Protein AF-E4KQE4-F1 (afdb_monomer_lite)

pLDDT: mean 79.88, std 16.99, range [37.59, 96.19]

Organism: NCBI:txid908337

Secondary structure (DSSP, 8-state):
-EEEEEEEEEEEEE-SSSSEEEEEEEEEEEEEEGGGEEE-TTT--EEE-HHHHHHHHHHHHHHHHHHHTTS---HHHHHHHHHHHHHHHHHHHHTSTTEEEEEEEEEEEE---HHHHHHHHTTS---------

Foldseek 3Di:
DKDKAKDKDKAFQDFVDPDGQWIKIKIFTKIFAPVQWDQDPVPRDTHGHPVVNCVLVVVLVVLVCVQRVVDGDAPVSVVVSVVCCVPVSQVVQVVDPRMHTPDMDMDITGPDDPVRVCVNCVVDPPPPPPDDD

Structure (mmCIF, N/CA/C/O backbone):
data_AF-E4KQE4-F1
#
_entry.id   AF-E4KQE4-F1
#
loop_
_atom_site.group_PDB
_atom_site.id
_atom_site.type_symbol
_atom_site.label_atom_id
_atom_site.label_alt_id
_atom_site.label_comp_id
_atom_site.label_asym_id
_atom_site.label_entity_id
_atom_site.label_seq_id
_atom_site.pdbx_PDB_ins_code
_atom_site.Cartn_x
_atom_site.Cartn_y
_atom_site.Cartn_z
_atom_site.occupancy
_atom_site.B_iso_or_equiv
_atom_site.auth_seq_id
_atom_site.auth_comp_id
_atom_site.auth_asym_id
_atom_site.auth_atom_id
_atom_site.pdbx_PDB_model_num
ATOM 1 N N . MET A 1 1 ? -10.570 -0.615 21.312 1.00 81.38 1 MET A N 1
ATOM 2 C CA . MET A 1 1 ? -11.053 -1.558 20.280 1.00 81.38 1 MET A CA 1
ATOM 3 C C . MET A 1 1 ? -10.403 -1.199 18.959 1.00 81.38 1 MET A C 1
ATOM 5 O O . MET A 1 1 ? -10.252 -0.011 18.681 1.00 81.38 1 MET A O 1
ATOM 9 N N . SER A 1 2 ? -10.011 -2.206 18.192 1.00 91.00 2 SER A N 1
ATOM 10 C CA . SER A 1 2 ? -9.377 -2.083 16.880 1.00 91.00 2 SER A CA 1
ATOM 11 C C . SER A 1 2 ? -10.215 -2.789 15.811 1.00 91.00 2 SER A C 1
ATOM 13 O O . SER A 1 2 ? -11.059 -3.631 16.125 1.00 91.00 2 SER A O 1
ATOM 15 N N . ARG A 1 3 ? -10.025 -2.411 14.547 1.00 92.62 3 ARG A N 1
ATOM 16 C CA . ARG A 1 3 ? -10.692 -2.999 13.383 1.00 92.62 3 ARG A CA 1
ATOM 17 C C . ARG A 1 3 ? -9.674 -3.301 12.297 1.00 92.62 3 ARG A C 1
ATOM 19 O O . ARG A 1 3 ? -8.805 -2.480 12.024 1.00 92.62 3 ARG A O 1
ATOM 26 N N . ALA A 1 4 ? -9.825 -4.450 11.649 1.00 94.06 4 ALA A N 1
ATOM 27 C CA . ALA A 1 4 ? -9.081 -4.752 10.436 1.00 94.06 4 ALA A CA 1
ATOM 28 C C . ALA A 1 4 ? -9.589 -3.879 9.279 1.00 94.06 4 ALA A C 1
ATOM 30 O O . ALA A 1 4 ? -10.798 -3.670 9.134 1.00 94.06 4 ALA A O 1
ATOM 31 N N . GLN A 1 5 ? -8.671 -3.362 8.472 1.00 94.06 5 GLN A N 1
ATOM 32 C CA . GLN A 1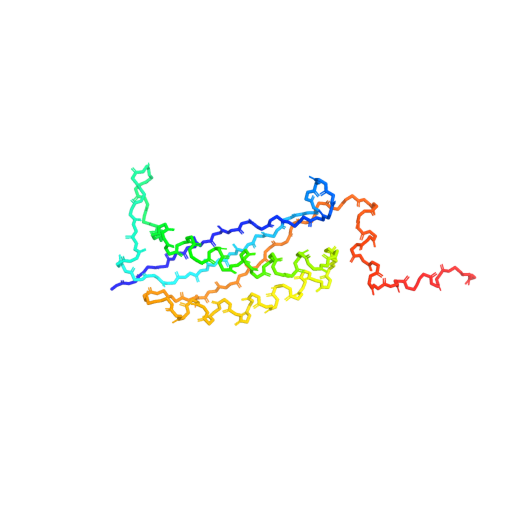 5 ? -8.936 -2.573 7.275 1.00 94.06 5 GLN A CA 1
ATOM 33 C C . GLN A 1 5 ? -8.060 -3.098 6.142 1.00 94.06 5 GLN A C 1
ATOM 35 O O . GLN A 1 5 ? -6.860 -3.301 6.325 1.00 94.06 5 GLN A O 1
ATOM 40 N N . LEU A 1 6 ? -8.670 -3.307 4.978 1.00 93.81 6 LEU A N 1
ATOM 41 C CA . LEU A 1 6 ? -7.957 -3.613 3.746 1.00 93.81 6 LEU A CA 1
ATOM 42 C C . LEU A 1 6 ? -7.769 -2.311 2.968 1.00 93.81 6 LEU A C 1
ATOM 44 O O . LEU A 1 6 ? -8.746 -1.649 2.612 1.00 93.81 6 LEU A O 1
ATOM 48 N N . LEU A 1 7 ? -6.520 -1.948 2.704 1.00 93.56 7 LEU A N 1
ATOM 49 C CA . LEU A 1 7 ? -6.175 -0.849 1.814 1.00 93.56 7 LEU A CA 1
ATOM 50 C C . LEU A 1 7 ? -5.598 -1.413 0.525 1.00 93.56 7 LEU A C 1
ATOM 52 O O . LEU A 1 7 ? -4.720 -2.270 0.547 1.00 93.56 7 LEU A O 1
ATOM 56 N N . THR A 1 8 ? -6.078 -0.882 -0.589 1.00 93.12 8 THR A N 1
ATOM 57 C CA . THR A 1 8 ? -5.530 -1.138 -1.917 1.00 93.12 8 THR A CA 1
ATOM 58 C C . THR A 1 8 ? -5.012 0.169 -2.493 1.00 93.12 8 THR A C 1
ATOM 60 O O . THR A 1 8 ? -5.697 1.198 -2.405 1.00 93.12 8 THR A O 1
ATOM 63 N N . HIS A 1 9 ? -3.829 0.126 -3.093 1.00 92.88 9 HIS A N 1
ATOM 64 C CA . HIS A 1 9 ? -3.211 1.259 -3.774 1.00 92.88 9 HIS A CA 1
ATOM 65 C C . HIS A 1 9 ? -2.598 0.808 -5.091 1.00 92.88 9 HIS A C 1
ATOM 67 O O . HIS A 1 9 ? -1.987 -0.253 -5.148 1.00 92.88 9 HIS A O 1
ATOM 73 N N . THR A 1 10 ? -2.786 1.597 -6.142 1.00 90.69 10 THR A N 1
ATOM 74 C CA . THR A 1 10 ? -2.280 1.283 -7.480 1.00 90.69 10 THR A CA 1
ATOM 75 C C . THR A 1 10 ? -1.160 2.251 -7.803 1.00 90.69 10 THR A C 1
ATOM 77 O O . THR A 1 10 ? -1.375 3.460 -7.814 1.00 90.69 10 THR A 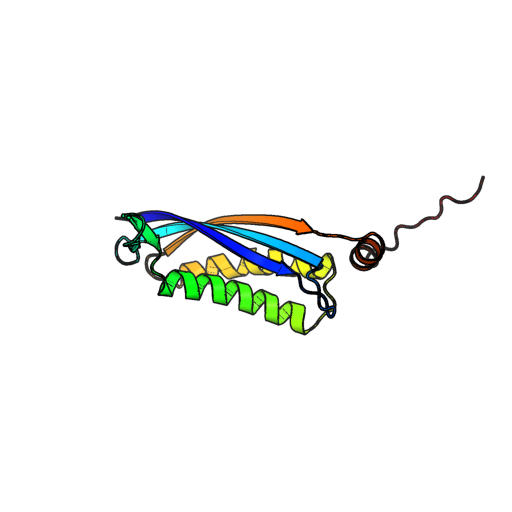O 1
ATOM 80 N N . ILE A 1 11 ? 0.013 1.701 -8.085 1.00 86.50 11 ILE A N 1
ATOM 81 C CA . ILE A 1 11 ? 1.226 2.428 -8.439 1.00 86.50 11 ILE A CA 1
ATOM 82 C C . ILE A 1 11 ? 1.425 2.256 -9.940 1.00 86.50 11 ILE A C 1
ATOM 84 O O . ILE A 1 11 ? 1.566 1.133 -10.431 1.00 86.50 11 ILE A O 1
ATOM 88 N N . ASN A 1 12 ? 1.409 3.363 -10.679 1.00 82.62 12 ASN A N 1
ATOM 89 C CA . ASN A 1 12 ? 1.604 3.339 -12.126 1.00 82.62 12 ASN A CA 1
ATOM 90 C C . ASN A 1 12 ? 3.098 3.275 -12.449 1.00 82.62 12 ASN A C 1
ATOM 92 O O . ASN A 1 12 ? 3.865 4.167 -12.075 1.00 82.62 12 ASN A O 1
ATOM 96 N N . LEU A 1 13 ? 3.500 2.231 -13.172 1.00 78.62 13 LEU A N 1
ATOM 97 C CA . LEU A 1 13 ? 4.879 2.013 -13.587 1.00 78.62 13 LEU A CA 1
ATOM 98 C C . LEU A 1 13 ? 5.134 2.815 -14.864 1.00 78.62 13 LEU A C 1
ATOM 100 O O . LEU A 1 13 ? 4.740 2.412 -15.958 1.00 78.62 13 LEU A O 1
ATOM 104 N N . ASN A 1 14 ? 5.768 3.977 -14.726 1.00 72.12 14 ASN A N 1
ATOM 105 C CA . ASN A 1 14 ? 5.969 4.917 -15.824 1.00 72.12 14 ASN A CA 1
ATOM 106 C C . ASN A 1 14 ? 7.403 4.826 -16.341 1.00 72.12 14 ASN A C 1
ATOM 108 O O . ASN A 1 14 ? 8.354 5.098 -15.615 1.00 72.12 14 ASN A O 1
ATOM 112 N N . HIS A 1 15 ? 7.567 4.509 -17.620 1.00 64.25 15 HIS A N 1
ATOM 113 C CA . HIS A 1 15 ? 8.841 4.735 -18.293 1.00 64.25 15 HIS A CA 1
ATOM 114 C C . HIS A 1 15 ? 8.947 6.213 -18.707 1.00 64.25 15 HIS A C 1
ATOM 116 O O . HIS A 1 15 ? 7.953 6.930 -18.703 1.00 64.25 15 HIS A O 1
ATOM 122 N N . LEU A 1 16 ? 10.118 6.678 -19.154 1.00 57.47 16 LEU A N 1
ATOM 123 C CA . LEU A 1 16 ? 10.329 8.010 -19.766 1.00 57.47 16 LEU A CA 1
ATOM 124 C C . LEU A 1 16 ? 9.475 8.275 -21.042 1.00 57.47 16 LEU A C 1
ATOM 126 O O . LEU A 1 16 ? 9.711 9.236 -21.768 1.00 57.47 16 LEU A O 1
ATOM 130 N N . SER A 1 17 ? 8.515 7.400 -21.347 1.00 55.28 17 SER A N 1
ATOM 131 C CA . SER A 1 17 ? 7.560 7.445 -22.454 1.00 55.28 17 SER A CA 1
ATOM 132 C C . SER A 1 17 ? 6.172 7.831 -21.912 1.00 55.28 17 SER A C 1
ATOM 134 O O . SER A 1 17 ? 5.861 7.487 -20.775 1.00 55.28 17 SER A O 1
ATOM 136 N N . PRO A 1 18 ? 5.299 8.504 -22.685 1.00 57.56 18 PRO A N 1
ATOM 137 C CA . PRO A 1 18 ? 3.993 8.975 -22.203 1.00 57.56 18 PRO A CA 1
ATOM 138 C C . PRO A 1 18 ? 2.988 7.879 -21.802 1.00 57.56 18 PRO A 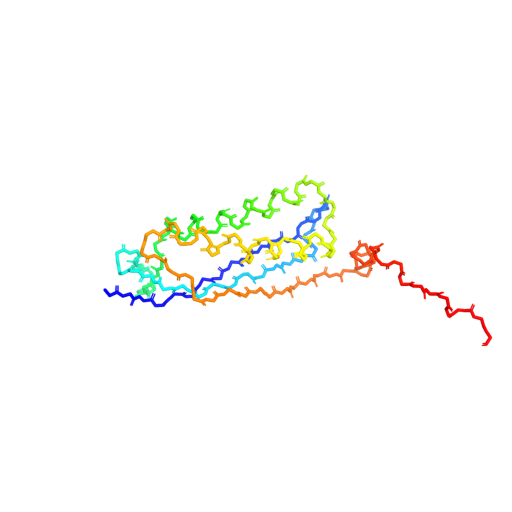C 1
ATOM 140 O O . PRO A 1 18 ? 1.913 8.216 -21.310 1.00 57.56 18 PRO A O 1
ATOM 143 N N . ALA A 1 19 ? 3.294 6.596 -22.014 1.00 59.06 19 ALA A N 1
ATOM 144 C CA . ALA A 1 19 ? 2.432 5.481 -21.629 1.00 59.06 19 ALA A CA 1
ATOM 145 C C . ALA A 1 19 ? 3.029 4.701 -20.439 1.00 59.06 19 ALA A C 1
ATOM 147 O O . ALA A 1 19 ? 4.228 4.396 -20.471 1.00 59.06 19 ALA A O 1
ATOM 148 N N . PRO A 1 20 ? 2.220 4.352 -19.416 1.00 60.72 20 PRO A N 1
ATOM 149 C CA . PRO A 1 20 ? 2.649 3.429 -18.372 1.00 60.72 20 PRO A CA 1
ATOM 150 C C . PRO A 1 20 ? 2.981 2.069 -18.995 1.00 60.72 20 PRO A C 1
ATOM 152 O O . PRO A 1 20 ? 2.265 1.585 -19.867 1.00 60.72 20 PRO A O 1
ATOM 155 N N . VAL A 1 21 ? 4.078 1.465 -18.542 1.00 72.38 21 VAL A N 1
ATOM 156 C CA . VAL A 1 21 ? 4.527 0.120 -18.956 1.00 72.38 21 VAL A CA 1
ATOM 157 C C . VAL A 1 21 ? 3.787 -0.967 -18.165 1.00 72.38 21 VAL A C 1
ATOM 159 O O . VAL A 1 21 ? 3.816 -2.151 -18.492 1.00 72.38 21 VAL A O 1
ATOM 162 N N . GLY A 1 22 ? 3.093 -0.566 -17.105 1.00 79.19 22 GLY A N 1
ATOM 163 C CA . GLY A 1 22 ? 2.235 -1.426 -16.315 1.00 79.19 22 GLY A CA 1
ATOM 164 C C . GLY A 1 22 ? 1.793 -0.732 -15.040 1.00 79.19 22 GLY A C 1
ATOM 165 O O . GLY A 1 22 ? 1.992 0.469 -14.844 1.00 79.19 22 GLY A O 1
ATOM 166 N N . HIS A 1 23 ? 1.220 -1.513 -14.142 1.00 83.50 23 HIS A N 1
ATOM 167 C CA . HIS A 1 23 ? 0.863 -1.081 -12.809 1.00 83.50 23 HIS A CA 1
ATOM 168 C C . HIS A 1 23 ? 1.159 -2.173 -11.786 1.00 83.50 23 HIS A C 1
ATOM 170 O O . HIS A 1 23 ? 1.195 -3.369 -12.076 1.00 83.50 23 HIS A O 1
ATOM 176 N N . CYS A 1 24 ? 1.376 -1.731 -10.559 1.00 86.19 24 CYS A N 1
ATOM 177 C CA . CYS A 1 24 ? 1.511 -2.589 -9.402 1.00 86.19 24 CYS A CA 1
ATOM 178 C C . CYS A 1 24 ? 0.385 -2.267 -8.423 1.00 86.19 24 CYS A C 1
ATOM 180 O O . CYS A 1 24 ? 0.086 -1.098 -8.174 1.00 86.19 24 CYS A O 1
ATOM 182 N N . GLN A 1 25 ? -0.255 -3.291 -7.876 1.00 91.25 25 GLN A N 1
ATOM 183 C CA . GLN A 1 25 ? -1.256 -3.150 -6.836 1.00 91.25 25 GLN A CA 1
ATOM 184 C C . GLN A 1 25 ? -0.639 -3.538 -5.496 1.00 91.25 25 GLN A C 1
ATOM 186 O O . GLN A 1 25 ? -0.259 -4.683 -5.279 1.00 91.25 25 GLN A O 1
ATOM 191 N N . LEU A 1 26 ? -0.559 -2.575 -4.585 1.00 93.38 26 LEU A N 1
ATOM 192 C CA . LEU A 1 26 ? -0.214 -2.792 -3.189 1.00 93.38 26 LEU A CA 1
ATOM 193 C C . LEU A 1 26 ? -1.486 -3.109 -2.403 1.00 93.38 26 LEU A C 1
ATOM 195 O O . LEU A 1 26 ? -2.449 -2.336 -2.424 1.00 93.38 26 LEU A O 1
ATOM 199 N N . LEU A 1 27 ? -1.464 -4.216 -1.667 1.00 95.19 27 LEU A N 1
ATOM 200 C CA . LEU A 1 27 ? -2.507 -4.593 -0.725 1.00 95.19 27 LEU A CA 1
ATOM 201 C C . LEU A 1 27 ? -1.934 -4.591 0.691 1.00 95.19 27 LEU A C 1
ATOM 203 O O . LEU A 1 27 ? -0.945 -5.264 0.985 1.00 95.19 27 LEU A O 1
ATOM 207 N N . LEU A 1 28 ? -2.585 -3.845 1.580 1.00 95.50 28 LEU A N 1
ATOM 208 C CA . LEU A 1 28 ? -2.234 -3.755 2.992 1.00 95.50 28 LEU A CA 1
ATOM 209 C C . LEU A 1 28 ? -3.414 -4.214 3.834 1.00 95.50 28 LEU A C 1
ATOM 211 O O . LEU A 1 28 ? -4.494 -3.623 3.776 1.00 95.50 28 LEU A O 1
ATOM 215 N N . LEU A 1 29 ? -3.189 -5.226 4.664 1.00 96.19 29 LEU A N 1
ATOM 216 C CA . LEU A 1 29 ? -4.080 -5.519 5.775 1.00 96.19 29 LEU A CA 1
ATOM 217 C C . LEU A 1 29 ? -3.509 -4.839 7.011 1.00 96.19 29 LEU A C 1
ATOM 219 O O . LEU A 1 29 ? -2.393 -5.144 7.436 1.00 96.19 29 LEU A O 1
ATOM 223 N N . ILE A 1 30 ? -4.276 -3.925 7.589 1.00 95.56 30 ILE A N 1
ATOM 224 C CA . ILE A 1 30 ? -3.878 -3.190 8.786 1.00 95.56 30 ILE A CA 1
ATOM 225 C C . ILE A 1 30 ? -4.927 -3.350 9.879 1.00 95.56 30 ILE A C 1
ATOM 227 O O . ILE A 1 30 ? -6.123 -3.461 9.618 1.00 95.56 30 ILE A O 1
ATOM 231 N N . GLU A 1 31 ? -4.478 -3.346 11.122 1.00 96.06 31 GLU A N 1
ATOM 232 C CA . GLU A 1 31 ? -5.328 -3.219 12.292 1.00 96.06 31 GLU A CA 1
ATOM 233 C C . GLU A 1 31 ? -5.291 -1.765 12.768 1.00 96.06 31 GLU A C 1
ATOM 235 O O . GLU A 1 31 ? -4.222 -1.193 12.959 1.00 96.06 31 GLU A O 1
ATOM 240 N N . VAL A 1 32 ? -6.465 -1.164 12.938 1.00 95.62 32 VAL A N 1
ATOM 241 C CA . VAL A 1 32 ? -6.627 0.277 13.143 1.00 95.62 32 VAL A CA 1
ATOM 242 C C . VAL A 1 32 ? -7.454 0.523 14.397 1.00 95.62 32 VAL A C 1
ATOM 244 O O . VAL A 1 32 ? -8.535 -0.046 14.562 1.00 95.62 32 VAL A O 1
ATOM 247 N N . ALA A 1 33 ? -6.970 1.368 15.299 1.00 95.44 33 ALA A N 1
ATOM 248 C CA . ALA A 1 33 ? -7.705 1.792 16.478 1.00 95.44 33 ALA A CA 1
ATOM 249 C C . ALA A 1 33 ? -8.967 2.565 16.075 1.00 95.44 33 ALA A C 1
ATOM 251 O O . ALA A 1 33 ? -8.979 3.314 15.102 1.00 95.44 33 ALA A O 1
ATOM 252 N N . GLN A 1 34 ? -10.044 2.418 16.850 1.00 93.81 34 GLN A N 1
ATOM 253 C CA . GLN A 1 34 ? -11.335 3.041 16.537 1.00 93.81 34 GLN A CA 1
ATOM 254 C C . GLN A 1 34 ? -11.259 4.575 16.372 1.00 93.81 34 GLN A C 1
ATOM 256 O O . GLN A 1 34 ? -12.076 5.134 15.646 1.00 93.81 34 GLN A O 1
ATOM 261 N N . SER A 1 35 ? -10.284 5.241 17.002 1.00 93.94 35 SER A N 1
ATOM 262 C CA . SER A 1 35 ? -10.017 6.681 16.857 1.00 93.94 35 SER A CA 1
ATOM 263 C C . SER A 1 35 ? -9.540 7.094 15.461 1.00 93.94 35 SER A C 1
ATOM 265 O O . SER A 1 35 ? -9.677 8.260 15.121 1.00 93.94 35 SER A O 1
ATOM 267 N N . HIS A 1 36 ? -9.038 6.155 14.657 1.00 94.06 36 HIS A N 1
ATOM 268 C CA . HIS A 1 36 ? -8.557 6.360 13.285 1.00 94.06 36 HIS A CA 1
ATOM 269 C C . HIS A 1 36 ? -9.541 5.819 12.237 1.00 94.06 36 HIS A C 1
ATOM 271 O O . HIS A 1 36 ? -9.215 5.699 11.056 1.00 94.06 36 HIS A O 1
ATOM 277 N N . ILE A 1 37 ? -10.764 5.474 12.651 1.00 93.69 37 ILE A N 1
ATOM 278 C CA . ILE A 1 37 ? -11.826 5.012 11.759 1.00 93.69 37 ILE A CA 1
ATOM 279 C C . ILE A 1 37 ? -12.842 6.135 11.560 1.00 93.69 37 ILE A C 1
ATOM 281 O O . ILE A 1 37 ? -13.443 6.620 12.518 1.00 93.69 37 ILE A O 1
ATOM 285 N N . ALA A 1 38 ? -13.076 6.503 10.303 1.00 91.62 38 ALA A N 1
ATOM 286 C CA . ALA A 1 38 ? -14.161 7.378 9.887 1.00 91.62 38 ALA A CA 1
ATOM 287 C C . ALA A 1 38 ? -15.219 6.578 9.121 1.00 91.62 38 ALA A C 1
ATOM 289 O O . ALA A 1 38 ? -14.901 5.671 8.357 1.00 91.62 38 ALA A O 1
ATOM 290 N N . THR A 1 39 ? -16.490 6.920 9.304 1.00 89.62 39 THR A N 1
ATOM 291 C CA . THR A 1 39 ? -17.569 6.349 8.493 1.00 89.62 39 THR A CA 1
ATOM 292 C C . THR A 1 39 ? -17.707 7.163 7.215 1.00 89.62 39 THR A C 1
ATOM 294 O O . THR A 1 39 ? -17.958 8.368 7.272 1.00 89.62 39 THR A O 1
ATOM 297 N N . ASP A 1 40 ? -17.561 6.516 6.061 1.00 84.75 40 ASP A N 1
ATOM 298 C CA . ASP A 1 40 ? -17.869 7.141 4.778 1.00 84.75 40 ASP A CA 1
ATOM 299 C C . ASP A 1 40 ? -19.370 7.451 4.719 1.00 84.75 40 ASP A C 1
ATOM 301 O O . ASP A 1 40 ? -20.209 6.554 4.774 1.00 84.75 40 ASP A O 1
ATOM 305 N N . ILE A 1 41 ? -19.719 8.731 4.599 1.00 86.88 41 ILE A N 1
ATOM 306 C CA . ILE A 1 41 ? -21.112 9.194 4.600 1.00 86.88 41 ILE A CA 1
ATOM 307 C C . ILE A 1 41 ? -21.932 8.672 3.415 1.00 86.88 41 ILE A C 1
ATOM 309 O O . ILE A 1 41 ? -23.156 8.631 3.496 1.00 86.88 41 ILE A O 1
ATOM 313 N N . ARG A 1 42 ? -21.284 8.303 2.304 1.00 87.94 42 ARG A N 1
ATOM 314 C CA . ARG A 1 42 ? -21.966 7.856 1.080 1.00 87.94 42 ARG A CA 1
ATOM 315 C C . ARG A 1 42 ? -22.308 6.379 1.144 1.00 87.94 42 ARG A C 1
ATOM 317 O O . ARG A 1 42 ? -23.300 5.956 0.564 1.00 87.94 42 ARG A O 1
ATOM 324 N N . THR A 1 43 ? -21.465 5.601 1.815 1.00 87.31 43 THR A N 1
ATOM 325 C CA . THR A 1 43 ? -21.56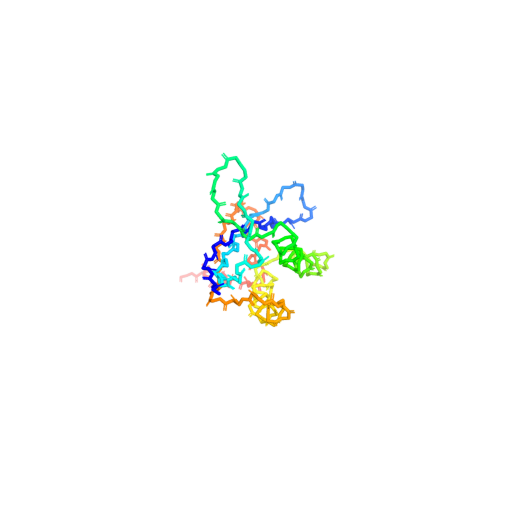3 4.139 1.832 1.00 87.31 43 THR A CA 1
ATOM 326 C C . THR A 1 43 ? -21.942 3.581 3.203 1.00 87.31 43 THR A C 1
ATOM 328 O O . THR A 1 43 ? -22.352 2.431 3.306 1.00 87.31 43 THR A O 1
ATOM 331 N N . GLY A 1 44 ? -21.820 4.383 4.263 1.00 88.44 44 GLY A N 1
ATOM 332 C CA . GLY A 1 44 ? -22.005 3.957 5.648 1.00 88.44 44 GLY A CA 1
ATOM 333 C C . GLY A 1 44 ? -20.901 3.026 6.156 1.00 88.44 44 GLY A C 1
ATOM 334 O O . GLY A 1 44 ? -20.982 2.561 7.295 1.00 88.44 44 GLY A O 1
ATOM 335 N N . PHE A 1 45 ? -19.872 2.738 5.349 1.00 87.56 45 PHE A N 1
ATOM 336 C CA . PHE A 1 45 ? -18.828 1.796 5.728 1.00 87.56 45 PHE A CA 1
ATOM 337 C C . PHE A 1 45 ? -17.719 2.469 6.550 1.00 87.56 45 PHE A C 1
ATOM 339 O O . PHE A 1 45 ? -17.259 3.560 6.202 1.00 87.56 45 PHE A O 1
ATOM 346 N N . PRO A 1 46 ? -17.263 1.819 7.636 1.00 89.44 46 PRO A N 1
ATOM 347 C CA . PRO A 1 46 ? -16.113 2.262 8.410 1.00 89.44 46 PRO A CA 1
ATOM 348 C C . PRO A 1 46 ? -14.836 2.088 7.583 1.00 89.44 46 PRO A C 1
ATOM 350 O O . PRO A 1 46 ? -14.557 0.991 7.101 1.00 89.44 46 PRO A O 1
ATOM 353 N N . GLN A 1 47 ? -14.066 3.160 7.451 1.00 91.69 47 GLN A N 1
ATOM 354 C CA . GLN A 1 47 ? -12.816 3.208 6.703 1.00 91.69 47 GLN A CA 1
ATOM 355 C C . GLN A 1 47 ? -11.719 3.883 7.530 1.00 91.69 47 GLN A C 1
ATOM 357 O O . GLN A 1 47 ? -12.008 4.680 8.425 1.00 91.69 47 GLN A O 1
ATOM 362 N N . LEU A 1 48 ? -10.455 3.592 7.218 1.00 93.94 48 LEU A N 1
ATOM 363 C CA . LEU A 1 48 ? -9.331 4.375 7.735 1.00 93.94 48 LEU A CA 1
ATOM 364 C C . LEU A 1 48 ? -9.539 5.864 7.411 1.00 93.94 48 LEU A C 1
ATOM 366 O O . LEU A 1 48 ? -9.925 6.216 6.293 1.00 93.94 48 LEU A O 1
ATOM 370 N N . MET A 1 49 ? -9.265 6.735 8.382 1.00 94.25 49 MET A N 1
ATOM 371 C CA . MET A 1 49 ? -9.311 8.179 8.188 1.00 94.25 49 MET A CA 1
ATOM 372 C C . MET A 1 49 ? -8.463 8.610 6.990 1.00 94.25 49 MET A C 1
ATOM 374 O O . MET A 1 49 ? -7.359 8.120 6.759 1.00 94.25 49 MET A O 1
ATOM 378 N N . LEU A 1 50 ? -8.977 9.579 6.230 1.00 91.06 50 LEU A N 1
ATOM 379 C CA . LEU A 1 50 ? -8.351 10.010 4.981 1.00 91.06 50 LEU A CA 1
ATOM 380 C C . LEU A 1 50 ? -6.933 10.566 5.185 1.00 91.06 50 LEU A C 1
ATOM 382 O O . LEU A 1 50 ? -6.092 10.383 4.311 1.00 91.06 50 LEU A O 1
ATOM 386 N N . ALA A 1 51 ? -6.657 11.202 6.326 1.00 91.56 51 ALA A N 1
ATOM 387 C CA . ALA A 1 51 ? -5.324 11.700 6.664 1.00 91.56 51 ALA A CA 1
ATOM 388 C C . ALA A 1 51 ? -4.309 10.557 6.844 1.00 91.56 51 ALA A C 1
ATOM 390 O O . ALA A 1 51 ? -3.246 10.586 6.229 1.00 91.56 51 ALA A O 1
ATOM 391 N N . ASP A 1 52 ? -4.665 9.524 7.612 1.00 93.31 52 ASP A N 1
ATOM 392 C CA . ASP A 1 52 ? -3.806 8.355 7.831 1.00 93.31 52 ASP A CA 1
ATOM 393 C C . ASP A 1 52 ? -3.627 7.549 6.546 1.00 93.31 52 ASP A C 1
ATOM 395 O O . ASP A 1 52 ? -2.515 7.144 6.207 1.00 93.31 52 ASP A O 1
ATOM 399 N N . ARG A 1 53 ? -4.716 7.374 5.783 1.00 93.31 53 ARG A N 1
ATOM 400 C CA . ARG A 1 53 ? -4.665 6.731 4.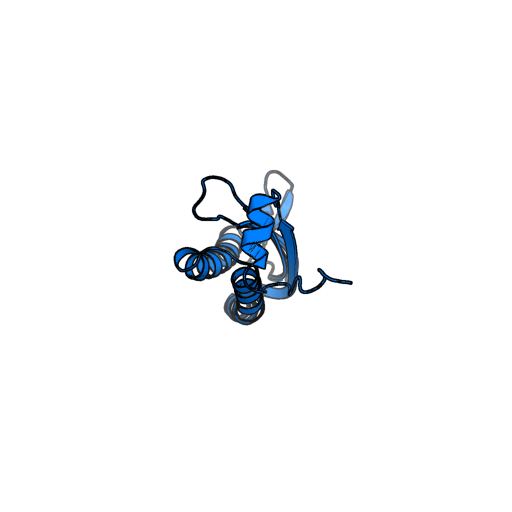469 1.00 93.31 53 ARG A CA 1
ATOM 401 C C . ARG A 1 53 ? -3.710 7.479 3.547 1.00 93.31 53 ARG A C 1
ATOM 403 O O . ARG A 1 53 ? -2.853 6.855 2.942 1.00 93.31 53 ARG A O 1
ATOM 410 N N . ARG A 1 54 ? -3.848 8.802 3.439 1.00 93.44 54 ARG A N 1
ATOM 411 C CA . ARG A 1 54 ? -2.990 9.625 2.584 1.00 93.44 54 ARG A CA 1
ATOM 412 C C . ARG A 1 54 ? -1.525 9.489 2.987 1.00 93.44 54 ARG A C 1
ATOM 414 O O . ARG A 1 54 ? -0.711 9.175 2.135 1.00 93.44 54 ARG A O 1
ATOM 421 N N . ARG A 1 55 ? -1.221 9.619 4.279 1.00 93.75 55 ARG A N 1
ATOM 422 C CA . ARG A 1 55 ? 0.142 9.516 4.807 1.00 93.75 55 ARG A CA 1
ATOM 423 C C . ARG A 1 55 ? 0.802 8.165 4.503 1.00 93.75 55 ARG A C 1
ATOM 425 O O . ARG A 1 55 ? 1.981 8.132 4.173 1.00 93.75 55 ARG A O 1
ATOM 432 N N . LEU A 1 56 ? 0.052 7.064 4.593 1.00 92.81 56 LEU A N 1
ATOM 433 C CA . LEU A 1 56 ? 0.536 5.730 4.214 1.00 92.81 56 LEU A CA 1
ATOM 434 C C . LEU A 1 56 ? 0.851 5.617 2.724 1.00 92.81 56 LEU A C 1
ATOM 436 O O . LEU A 1 56 ? 1.880 5.061 2.358 1.00 92.81 56 LEU A O 1
ATOM 440 N N . LEU A 1 57 ? -0.041 6.117 1.871 1.00 91.88 57 LEU A N 1
ATOM 441 C CA . LEU A 1 57 ? 0.102 5.968 0.424 1.00 91.88 57 LEU A CA 1
ATOM 442 C C . LEU A 1 57 ? 1.145 6.931 -0.156 1.00 91.88 57 LEU A C 1
ATOM 444 O O . LEU A 1 57 ? 1.888 6.537 -1.045 1.00 91.88 57 LEU A O 1
ATOM 448 N N . GLU A 1 58 ? 1.255 8.145 0.386 1.00 92.31 58 GLU A N 1
ATOM 449 C CA . GLU A 1 58 ? 2.309 9.103 0.027 1.00 92.31 58 GLU A CA 1
ATOM 450 C C . GLU A 1 58 ? 3.700 8.548 0.344 1.00 92.31 58 GLU A C 1
ATOM 452 O O . GLU A 1 58 ? 4.576 8.627 -0.505 1.00 92.31 58 GLU A O 1
ATOM 457 N N . TYR A 1 59 ? 3.891 7.884 1.491 1.00 92.94 59 TYR A N 1
ATOM 458 C CA . TYR A 1 59 ? 5.175 7.252 1.817 1.00 92.94 59 TYR A CA 1
ATOM 459 C C . TYR A 1 59 ? 5.607 6.208 0.773 1.00 92.94 59 TYR A C 1
ATOM 461 O O . TYR A 1 59 ? 6.771 6.139 0.384 1.00 92.94 59 TYR A O 1
ATOM 469 N N . VAL A 1 60 ? 4.657 5.401 0.293 1.00 91.62 60 VAL A N 1
ATOM 470 C CA . VAL A 1 60 ? 4.909 4.392 -0.746 1.00 91.62 60 VAL A CA 1
ATOM 471 C C . VAL A 1 60 ? 5.265 5.051 -2.083 1.00 91.62 60 VAL A C 1
ATOM 473 O O . VAL A 1 60 ? 6.202 4.614 -2.752 1.00 91.62 60 VAL A O 1
ATOM 476 N N . GLU A 1 61 ? 4.536 6.103 -2.463 1.00 88.62 61 GLU A N 1
ATOM 477 C CA . GLU A 1 61 ? 4.808 6.877 -3.680 1.00 88.62 61 GLU A CA 1
ATOM 478 C C . GLU A 1 61 ? 6.161 7.594 -3.616 1.00 88.62 61 GLU A C 1
ATOM 480 O O . GLU A 1 61 ? 6.893 7.599 -4.602 1.00 88.62 61 GLU A O 1
ATOM 485 N N . ASP A 1 62 ? 6.547 8.138 -2.464 1.00 89.06 62 ASP A N 1
ATOM 486 C CA . ASP A 1 62 ? 7.833 8.818 -2.285 1.00 89.06 62 ASP A CA 1
ATOM 487 C C . ASP A 1 62 ? 9.014 7.860 -2.495 1.00 89.06 62 ASP A C 1
ATOM 489 O O . ASP A 1 62 ? 9.987 8.205 -3.177 1.00 89.06 62 ASP A O 1
ATOM 493 N N . ILE A 1 63 ? 8.919 6.632 -1.974 1.00 87.88 63 ILE A N 1
ATOM 494 C CA . ILE A 1 63 ? 9.917 5.578 -2.215 1.00 87.88 63 ILE A CA 1
ATOM 495 C C . ILE A 1 63 ? 9.976 5.246 -3.709 1.00 87.88 63 ILE A C 1
ATOM 497 O O . ILE A 1 63 ? 11.058 5.214 -4.303 1.00 87.88 63 ILE A O 1
ATOM 501 N N . TYR A 1 64 ? 8.817 5.058 -4.345 1.00 85.06 64 TYR A N 1
ATOM 502 C CA . TYR A 1 64 ? 8.743 4.767 -5.775 1.00 85.06 64 TYR A CA 1
ATOM 503 C C . TYR A 1 64 ? 9.369 5.882 -6.628 1.00 85.06 64 TYR A C 1
ATOM 505 O O . TYR A 1 64 ? 10.212 5.612 -7.489 1.00 85.06 64 TYR A O 1
ATOM 513 N N . LEU A 1 65 ? 9.004 7.139 -6.376 1.00 81.19 65 LEU A N 1
ATOM 514 C CA . LEU A 1 65 ? 9.504 8.303 -7.104 1.00 81.19 65 LEU A CA 1
ATOM 515 C C . LEU A 1 65 ? 11.002 8.505 -6.887 1.00 81.19 65 LEU A C 1
ATOM 517 O O . LEU A 1 65 ? 11.718 8.812 -7.838 1.00 81.19 65 LEU A O 1
ATOM 521 N N . THR A 1 66 ? 11.510 8.283 -5.675 1.00 82.25 66 THR A N 1
ATOM 522 C CA . THR A 1 66 ? 12.949 8.386 -5.382 1.00 82.25 66 THR A CA 1
ATOM 523 C C . THR A 1 66 ? 13.768 7.404 -6.223 1.00 82.25 66 THR A C 1
ATOM 525 O O . THR A 1 66 ? 14.853 7.750 -6.688 1.00 82.25 66 THR A O 1
ATOM 528 N N . ARG A 1 67 ? 13.239 6.203 -6.486 1.00 74.69 67 ARG A N 1
ATOM 529 C CA . ARG A 1 67 ? 13.915 5.181 -7.300 1.00 74.69 67 ARG A CA 1
ATOM 530 C C . ARG A 1 67 ? 13.746 5.391 -8.797 1.00 74.69 67 ARG A C 1
ATOM 532 O O . ARG A 1 67 ? 14.707 5.264 -9.551 1.00 74.69 67 ARG A O 1
ATOM 539 N N . THR A 1 68 ? 12.541 5.736 -9.234 1.00 71.19 68 THR A N 1
ATOM 540 C CA . THR A 1 68 ? 12.223 5.838 -10.666 1.00 71.19 68 THR A CA 1
ATOM 541 C C . THR A 1 68 ? 12.588 7.178 -11.287 1.00 71.19 68 THR A C 1
ATOM 543 O O . THR A 1 68 ? 12.838 7.242 -12.487 1.00 71.19 68 THR A O 1
ATOM 546 N N . SER A 1 69 ? 12.741 8.238 -10.489 1.00 64.94 69 SER A N 1
ATOM 547 C CA . SER A 1 69 ? 13.306 9.510 -10.967 1.00 64.94 69 SER A CA 1
ATOM 548 C C . SER A 1 69 ? 14.784 9.407 -11.367 1.00 64.94 69 SER A C 1
ATOM 550 O O . SER A 1 69 ? 15.300 10.308 -12.028 1.00 64.94 69 SER A O 1
ATOM 552 N N . GLN A 1 70 ? 15.464 8.318 -10.992 1.00 56.47 70 GLN A N 1
ATOM 553 C CA . GLN A 1 70 ? 16.908 8.156 -11.162 1.00 56.47 70 GLN A CA 1
ATOM 554 C C . GLN A 1 70 ? 17.293 7.112 -12.223 1.00 56.47 70 GLN A C 1
ATOM 556 O O . GLN A 1 70 ? 18.444 7.105 -12.659 1.00 56.47 70 GLN A O 1
ATOM 561 N N . ILE A 1 71 ? 16.376 6.230 -12.648 1.00 55.03 71 ILE A N 1
ATOM 562 C CA . ILE A 1 71 ? 16.701 5.048 -13.464 1.00 55.03 71 ILE A CA 1
ATOM 563 C C . ILE A 1 71 ? 15.570 4.741 -14.461 1.00 55.03 71 ILE A C 1
ATOM 565 O O . ILE A 1 71 ? 14.387 4.871 -14.154 1.00 55.03 71 ILE A O 1
ATOM 569 N N . LYS A 1 72 ? 15.939 4.302 -15.673 1.00 64.62 72 LYS A N 1
ATOM 570 C CA . LYS A 1 72 ? 15.023 3.664 -16.631 1.00 64.62 72 LYS A CA 1
ATOM 571 C C . LYS A 1 72 ? 14.393 2.438 -15.954 1.00 64.62 72 LYS A C 1
ATOM 573 O O . LYS A 1 72 ? 15.135 1.532 -15.600 1.00 64.62 72 LYS A O 1
ATOM 578 N N . ILE A 1 73 ? 13.070 2.396 -15.770 1.00 67.94 73 ILE A N 1
ATOM 579 C CA . ILE A 1 73 ? 12.421 1.254 -15.101 1.00 67.94 73 ILE A CA 1
ATOM 580 C C . ILE A 1 73 ? 12.769 -0.044 -15.840 1.00 67.94 73 ILE A C 1
ATOM 582 O O . ILE A 1 73 ? 12.386 -0.217 -16.995 1.00 67.94 73 ILE A O 1
ATOM 586 N N . ASP A 1 74 ? 13.474 -0.937 -15.152 1.00 71.25 74 ASP A N 1
ATOM 587 C CA . ASP A 1 74 ? 13.732 -2.323 -15.530 1.00 71.25 74 ASP A CA 1
ATOM 588 C C . ASP A 1 74 ? 13.202 -3.271 -14.435 1.00 71.25 74 ASP A C 1
ATOM 590 O O . ASP A 1 74 ? 12.766 -2.835 -13.361 1.00 71.25 74 ASP A O 1
ATOM 594 N N . LEU A 1 75 ? 13.220 -4.584 -14.692 1.00 72.50 75 LEU A N 1
ATOM 595 C CA . LEU A 1 75 ? 12.735 -5.564 -13.715 1.00 72.50 75 LEU A CA 1
ATOM 596 C C . LEU A 1 75 ? 13.532 -5.506 -12.399 1.00 72.50 75 LEU A C 1
ATOM 598 O O . LEU A 1 75 ? 12.956 -5.665 -11.323 1.00 72.50 75 LEU A O 1
ATOM 602 N N . SER A 1 76 ? 14.838 -5.232 -12.469 1.00 76.06 76 SER A N 1
ATOM 603 C CA . SER A 1 76 ? 15.711 -5.155 -11.293 1.00 76.06 76 SER A CA 1
ATOM 604 C C . SER A 1 76 ? 15.352 -3.979 -10.372 1.00 76.06 76 SER A C 1
ATOM 606 O O . SER A 1 76 ? 15.305 -4.134 -9.147 1.00 76.06 76 SER A O 1
ATOM 608 N N . SER A 1 77 ? 14.996 -2.831 -10.952 1.00 76.94 77 SER A N 1
ATOM 609 C CA . SER A 1 77 ? 14.530 -1.641 -10.239 1.00 76.94 77 SER A CA 1
ATOM 610 C C . SER A 1 77 ? 13.171 -1.879 -9.589 1.00 76.94 77 SER A C 1
ATOM 612 O O . SER A 1 77 ? 12.965 -1.477 -8.444 1.00 76.94 77 SER A O 1
ATOM 614 N N . LEU A 1 78 ? 12.258 -2.580 -10.274 1.00 78.69 78 LEU A N 1
ATOM 615 C CA . LEU A 1 78 ? 10.959 -2.959 -9.709 1.00 78.69 78 LEU A CA 1
ATOM 616 C C . LEU A 1 78 ? 11.114 -3.908 -8.518 1.00 78.69 78 LEU A C 1
ATOM 618 O O . LEU A 1 78 ? 10.503 -3.683 -7.476 1.00 78.69 78 LEU A O 1
ATOM 622 N N . LEU A 1 79 ? 11.959 -4.936 -8.640 1.00 81.06 79 LEU A N 1
ATOM 623 C CA . LEU A 1 79 ? 12.244 -5.860 -7.540 1.00 81.06 79 LEU A CA 1
ATOM 624 C C . LEU A 1 79 ? 12.881 -5.139 -6.346 1.00 81.06 79 LEU A C 1
ATOM 626 O O . LEU A 1 79 ? 12.483 -5.369 -5.206 1.00 81.06 79 LEU A O 1
ATOM 630 N N . SER A 1 80 ? 13.813 -4.221 -6.605 1.00 83.19 80 SER A N 1
ATOM 631 C CA . SER A 1 80 ? 14.451 -3.415 -5.558 1.00 83.19 80 SER A CA 1
ATOM 632 C C . SER A 1 80 ? 13.445 -2.515 -4.835 1.00 83.19 80 SER A C 1
ATOM 634 O O . SER A 1 80 ? 13.444 -2.464 -3.608 1.00 83.19 80 SER A O 1
ATOM 636 N N . PHE A 1 81 ? 12.544 -1.866 -5.580 1.00 85.62 81 PHE A N 1
ATOM 637 C CA . PHE A 1 81 ? 11.449 -1.070 -5.024 1.00 85.62 81 PHE A CA 1
ATOM 638 C C . PHE A 1 81 ? 10.543 -1.899 -4.098 1.00 85.62 81 PHE A C 1
ATOM 640 O O . PHE A 1 81 ? 10.216 -1.463 -2.996 1.00 85.62 81 PHE A O 1
ATOM 647 N N . ILE A 1 82 ? 10.164 -3.114 -4.507 1.00 87.12 82 ILE A N 1
ATOM 648 C CA . ILE A 1 82 ? 9.332 -4.010 -3.686 1.00 87.12 82 ILE A CA 1
ATOM 649 C C . ILE A 1 82 ? 10.024 -4.355 -2.373 1.00 87.12 82 ILE A C 1
ATOM 651 O O . ILE A 1 82 ? 9.393 -4.315 -1.316 1.00 87.12 82 ILE A O 1
ATOM 655 N N . GLU A 1 83 ? 11.293 -4.752 -2.445 1.00 89.19 83 GLU A N 1
ATOM 656 C CA . GLU A 1 83 ? 12.047 -5.159 -1.262 1.00 89.19 83 GLU A CA 1
ATOM 657 C C . GLU A 1 83 ? 12.241 -3.987 -0.299 1.00 89.19 83 GLU A C 1
ATOM 659 O O . GLU A 1 83 ? 12.077 -4.157 0.907 1.00 89.19 83 GLU A O 1
ATOM 664 N N . GLU A 1 84 ? 12.467 -2.781 -0.815 1.00 90.50 84 GLU A N 1
ATOM 665 C CA . GLU A 1 84 ? 12.517 -1.568 -0.000 1.00 90.50 84 GLU A CA 1
ATOM 666 C C . GLU A 1 84 ? 11.177 -1.283 0.683 1.00 90.50 84 GLU A C 1
ATOM 668 O O . GLU A 1 84 ? 11.147 -1.106 1.898 1.00 90.50 84 GLU A O 1
ATOM 673 N N . ILE A 1 85 ? 10.045 -1.357 -0.028 1.00 91.31 85 ILE A N 1
ATOM 674 C CA . ILE A 1 85 ? 8.725 -1.199 0.602 1.00 91.31 85 ILE A CA 1
ATOM 675 C C . ILE A 1 85 ? 8.486 -2.263 1.678 1.00 91.31 85 ILE A C 1
ATOM 677 O O . ILE A 1 85 ? 8.001 -1.941 2.764 1.00 91.31 85 ILE A O 1
ATOM 681 N N . LYS A 1 86 ? 8.831 -3.527 1.414 1.00 91.38 86 LYS A N 1
ATOM 682 C CA . LYS A 1 86 ? 8.691 -4.609 2.399 1.00 91.38 86 LYS A CA 1
ATOM 683 C C . LYS A 1 86 ? 9.530 -4.367 3.653 1.00 91.38 86 LYS A C 1
ATOM 685 O O . LYS A 1 86 ? 9.107 -4.781 4.730 1.00 91.38 86 LYS A O 1
ATOM 690 N N . GLN A 1 87 ? 10.692 -3.729 3.529 1.00 92.19 87 GLN A N 1
ATOM 691 C CA . GLN A 1 87 ? 11.558 -3.420 4.667 1.00 92.19 87 GLN A CA 1
ATOM 692 C C . GLN A 1 87 ? 11.128 -2.152 5.406 1.00 92.19 87 GLN A C 1
ATOM 694 O O . GLN A 1 87 ? 11.090 -2.134 6.638 1.00 92.19 87 GLN A O 1
ATOM 699 N N . GLU A 1 88 ? 10.782 -1.100 4.675 1.00 94.00 88 GLU A N 1
ATOM 700 C CA . GLU A 1 88 ? 10.562 0.223 5.244 1.00 94.00 88 GLU A CA 1
ATOM 701 C C . GLU A 1 88 ? 9.127 0.456 5.714 1.00 94.00 88 GLU A C 1
ATOM 703 O O . GLU A 1 88 ? 8.911 1.016 6.794 1.00 94.00 88 GLU A O 1
ATOM 708 N N . LEU A 1 89 ? 8.129 -0.007 4.953 1.00 93.81 89 LEU A N 1
ATOM 709 C CA . LEU A 1 89 ? 6.726 0.258 5.266 1.00 93.81 89 LEU A CA 1
ATOM 710 C C . LEU A 1 89 ? 6.294 -0.293 6.635 1.00 93.81 89 LEU A C 1
ATOM 712 O O . LEU A 1 89 ? 5.587 0.426 7.341 1.00 93.81 89 LEU A O 1
ATOM 716 N N . PRO A 1 90 ? 6.717 -1.492 7.091 1.00 94.12 90 PRO A N 1
ATOM 717 C CA . PRO A 1 90 ? 6.409 -1.945 8.447 1.00 94.12 90 PRO A CA 1
ATOM 718 C C . PRO A 1 90 ? 6.948 -1.002 9.529 1.00 94.12 90 PRO A C 1
ATOM 720 O O . PRO A 1 90 ? 6.254 -0.727 10.507 1.00 94.12 90 PRO A O 1
ATOM 723 N N . SER A 1 91 ? 8.168 -0.481 9.352 1.00 93.81 91 SER A N 1
ATOM 724 C CA . SER A 1 91 ? 8.773 0.476 10.286 1.00 93.81 91 SER A CA 1
ATOM 725 C C . SER A 1 91 ? 7.982 1.780 10.315 1.00 93.81 91 SER A C 1
ATOM 727 O O . SER A 1 91 ? 7.623 2.262 11.389 1.00 93.81 91 SER A O 1
ATOM 729 N N . PHE A 1 92 ? 7.632 2.304 9.139 1.00 94.94 92 PHE A N 1
ATOM 730 C CA . PHE A 1 92 ? 6.818 3.507 9.013 1.00 94.94 92 PHE A CA 1
ATOM 731 C C . PHE A 1 92 ? 5.435 3.344 9.657 1.00 94.94 92 PHE A C 1
ATOM 733 O O . PHE A 1 92 ? 5.018 4.188 10.447 1.00 94.94 92 PHE A O 1
ATOM 740 N N . VAL A 1 93 ? 4.741 2.232 9.389 1.00 93.25 93 VAL A N 1
ATOM 741 C CA . VAL A 1 93 ? 3.427 1.942 9.985 1.00 93.25 93 VAL A CA 1
ATOM 742 C C . VAL A 1 93 ? 3.525 1.859 11.510 1.00 93.25 93 VAL A C 1
ATOM 744 O O . VAL A 1 93 ? 2.661 2.393 12.193 1.00 93.25 93 VAL A O 1
ATOM 747 N N . ASN A 1 94 ? 4.589 1.265 12.061 1.00 89.81 94 ASN A N 1
ATOM 748 C CA . ASN A 1 94 ? 4.794 1.183 13.512 1.00 89.81 94 ASN A CA 1
ATOM 749 C C . ASN A 1 94 ? 5.022 2.550 14.187 1.00 89.81 94 ASN A C 1
ATOM 751 O O . ASN A 1 94 ? 4.873 2.655 15.404 1.00 89.81 94 ASN A O 1
ATOM 755 N N . GLN A 1 95 ? 5.372 3.594 13.427 1.00 91.69 95 GLN A N 1
ATOM 756 C CA . GLN A 1 95 ? 5.446 4.973 13.927 1.00 91.69 95 GLN A CA 1
ATOM 757 C C . GLN A 1 95 ? 4.073 5.662 13.957 1.00 91.69 95 GLN A C 1
ATOM 759 O O . GLN A 1 95 ? 3.927 6.712 14.586 1.00 91.69 95 GLN A O 1
ATOM 764 N N . LEU A 1 96 ? 3.066 5.102 13.280 1.00 90.75 96 LEU A N 1
ATOM 765 C CA . LEU A 1 96 ? 1.698 5.605 13.301 1.00 90.75 96 LEU A CA 1
ATOM 766 C C . LEU A 1 96 ? 0.971 5.026 14.515 1.00 90.75 96 LEU A C 1
ATOM 768 O O . LEU A 1 96 ? 0.634 3.842 14.569 1.00 90.75 96 LEU A O 1
ATOM 772 N N . GLU A 1 97 ? 0.721 5.876 15.508 1.00 91.19 97 GLU A N 1
ATOM 773 C CA . GLU A 1 97 ? -0.023 5.473 16.695 1.00 91.19 97 GLU A CA 1
ATOM 774 C C . GLU A 1 97 ? -1.397 4.909 16.305 1.00 91.19 97 GLU A C 1
ATOM 776 O O . GLU A 1 97 ? -2.107 5.460 15.468 1.00 91.19 97 GLU A O 1
ATOM 781 N N . GLY A 1 98 ? -1.767 3.776 16.905 1.00 91.75 98 GLY A N 1
ATOM 782 C CA . GLY A 1 98 ? -3.067 3.156 16.664 1.00 91.75 98 GLY A CA 1
ATOM 783 C C . GLY A 1 98 ? -3.197 2.409 15.335 1.00 91.75 98 GLY A C 1
ATOM 784 O O . GLY A 1 98 ? -4.288 1.911 15.065 1.00 91.75 98 GLY A O 1
ATOM 785 N N . ILE A 1 99 ? -2.134 2.266 14.537 1.00 94.69 99 ILE A N 1
ATOM 786 C CA . ILE A 1 99 ? -2.136 1.471 13.301 1.00 94.69 99 ILE A CA 1
ATOM 787 C C . ILE A 1 99 ? -1.072 0.375 13.397 1.00 94.69 99 ILE A C 1
ATOM 789 O O . ILE A 1 99 ? 0.047 0.608 13.841 1.00 94.69 99 ILE A O 1
ATOM 793 N N . LYS A 1 100 ? -1.418 -0.847 12.991 1.00 94.88 100 LYS A N 1
ATOM 794 C CA . LYS A 1 100 ? -0.490 -1.982 12.921 1.00 94.88 100 LYS A CA 1
ATOM 795 C C . LYS A 1 100 ? -0.601 -2.671 11.575 1.00 94.88 100 LYS A C 1
ATOM 797 O O . LYS A 1 100 ? -1.706 -2.988 11.138 1.00 94.88 100 LYS A O 1
ATOM 802 N N . LEU A 1 101 ? 0.533 -2.948 10.944 1.00 95.06 101 LEU A N 1
ATOM 803 C CA . LEU A 1 101 ? 0.577 -3.741 9.720 1.00 95.06 101 LEU A CA 1
ATOM 804 C C . LEU A 1 101 ? 0.421 -5.228 10.060 1.00 95.06 101 LEU A C 1
ATOM 806 O O . LEU A 1 101 ? 1.168 -5.752 10.880 1.00 95.06 101 LEU A O 1
ATOM 810 N N . GLN A 1 102 ? -0.548 -5.894 9.433 1.00 95.12 102 GLN A N 1
ATOM 811 C CA . GLN A 1 102 ? -0.794 -7.333 9.589 1.00 95.12 102 GLN A CA 1
ATOM 812 C C . GLN A 1 102 ? -0.224 -8.117 8.409 1.00 95.12 102 GLN A C 1
ATOM 814 O O . GLN A 1 102 ? 0.428 -9.141 8.591 1.00 95.12 102 GLN A O 1
ATOM 819 N N . SER A 1 103 ? -0.447 -7.626 7.190 1.00 95.06 103 SER A N 1
ATOM 820 C CA . SER A 1 103 ? 0.142 -8.207 5.988 1.00 95.06 103 SER A CA 1
ATOM 821 C C . SER A 1 103 ? 0.326 -7.164 4.896 1.00 95.06 103 SER A C 1
ATOM 823 O O . SER A 1 103 ? -0.394 -6.166 4.834 1.00 95.06 103 SER A O 1
ATOM 825 N N . LEU A 1 104 ? 1.279 -7.446 4.015 1.00 94.88 104 LEU A N 1
ATOM 826 C CA . LEU A 1 104 ? 1.624 -6.647 2.851 1.00 94.88 104 LEU A CA 1
ATOM 827 C C . LEU A 1 104 ? 1.829 -7.594 1.673 1.00 94.88 104 LEU A C 1
ATOM 829 O O . LEU A 1 104 ? 2.582 -8.562 1.787 1.00 94.88 104 LEU A O 1
ATOM 833 N N . SER A 1 105 ? 1.170 -7.316 0.553 1.00 93.44 105 SER A N 1
ATOM 834 C CA . SER A 1 105 ? 1.383 -8.037 -0.700 1.00 93.44 105 SER A CA 1
ATOM 835 C C . SER A 1 105 ? 1.353 -7.095 -1.896 1.00 93.44 105 SER A C 1
ATOM 837 O O . SER A 1 105 ? 0.805 -5.994 -1.830 1.00 93.44 105 SER A O 1
ATOM 839 N N . PHE A 1 106 ? 1.959 -7.553 -2.986 1.00 89.88 106 PHE A N 1
ATOM 840 C CA . PHE A 1 106 ? 2.016 -6.841 -4.249 1.00 89.88 106 PHE A CA 1
ATOM 841 C C . PHE A 1 106 ? 1.566 -7.755 -5.381 1.00 89.88 106 PHE A C 1
ATOM 843 O O . PHE A 1 106 ? 2.082 -8.867 -5.495 1.00 89.88 106 PHE A O 1
ATOM 850 N N . ASP A 1 107 ? 0.677 -7.248 -6.227 1.00 87.44 107 ASP A N 1
ATOM 851 C CA . ASP A 1 107 ? 0.276 -7.883 -7.479 1.00 87.44 107 ASP A CA 1
ATOM 852 C C . ASP A 1 107 ? 0.769 -7.037 -8.660 1.00 87.44 107 ASP A C 1
ATOM 854 O O . ASP A 1 107 ? 0.591 -5.818 -8.683 1.00 87.44 107 ASP A O 1
ATOM 858 N N . PHE A 1 108 ? 1.408 -7.678 -9.641 1.00 80.62 108 PHE A N 1
ATOM 859 C CA . PHE A 1 108 ? 1.997 -7.007 -10.802 1.00 80.62 108 PHE A CA 1
ATOM 860 C C . PHE A 1 108 ? 1.188 -7.259 -12.060 1.00 80.62 108 PHE A C 1
ATOM 862 O O . PHE A 1 108 ? 0.896 -8.402 -12.409 1.00 80.62 108 PHE A O 1
ATOM 869 N N . PHE A 1 109 ? 0.918 -6.179 -12.782 1.00 80.06 109 PHE A N 1
ATOM 870 C CA . PHE A 1 109 ? 0.223 -6.201 -14.055 1.00 80.06 109 PHE A CA 1
ATOM 871 C C . PHE A 1 109 ? 1.053 -5.395 -15.052 1.00 80.06 109 PHE A C 1
ATOM 873 O O . PHE A 1 109 ? 1.060 -4.165 -15.035 1.00 80.06 109 PHE A O 1
ATOM 880 N N . LEU A 1 110 ? 1.828 -6.097 -15.874 1.00 74.19 110 LEU A N 1
ATOM 881 C CA . LEU A 1 110 ? 2.691 -5.478 -16.874 1.00 74.19 110 LEU A CA 1
ATOM 882 C C . LEU A 1 110 ? 1.989 -5.493 -18.231 1.00 74.19 110 LEU A C 1
ATOM 884 O O . LEU A 1 110 ? 1.643 -6.560 -18.735 1.00 74.19 110 LEU A O 1
ATOM 888 N N . ASP A 1 111 ? 1.832 -4.316 -18.828 1.00 66.19 111 ASP A N 1
ATOM 889 C CA . ASP A 1 111 ? 1.268 -4.142 -20.164 1.00 66.19 111 ASP A CA 1
ATOM 890 C C . ASP A 1 111 ? 2.425 -4.059 -21.164 1.00 66.19 111 ASP A C 1
ATOM 892 O O . ASP A 1 111 ? 2.757 -3.006 -21.711 1.00 66.19 111 ASP A O 1
ATOM 896 N N . LEU A 1 112 ? 3.108 -5.191 -21.347 1.00 62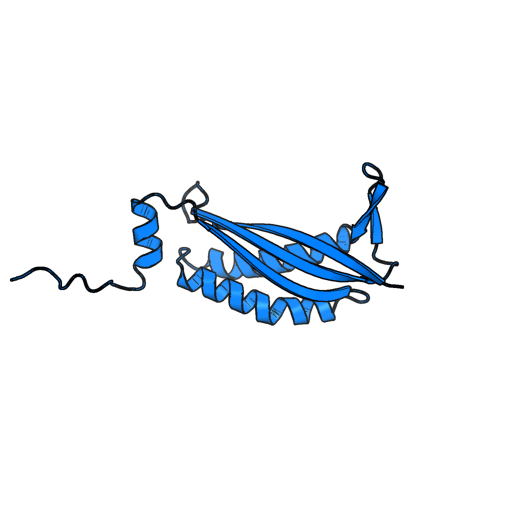.31 112 LEU A N 1
ATOM 897 C CA . LEU A 1 112 ? 4.275 -5.262 -22.219 1.00 62.31 112 LEU A CA 1
ATOM 898 C C . LEU A 1 112 ? 3.840 -5.428 -23.673 1.00 62.31 112 LEU A C 1
ATOM 900 O O . LEU A 1 112 ? 3.293 -6.459 -24.056 1.00 62.31 112 LEU A O 1
ATOM 904 N N . TYR A 1 113 ? 4.148 -4.432 -24.499 1.00 60.84 113 TYR A N 1
ATOM 905 C CA . TYR A 1 113 ? 4.262 -4.627 -25.945 1.00 60.84 113 TYR A CA 1
ATOM 906 C C . TYR A 1 113 ? 5.613 -5.306 -26.242 1.00 60.84 113 TYR A C 1
ATOM 908 O O . TYR A 1 113 ? 6.582 -5.046 -25.526 1.00 60.84 113 TYR A O 1
ATOM 916 N N . ASP A 1 114 ? 5.707 -6.150 -27.277 1.00 53.62 114 ASP A N 1
ATOM 917 C CA . ASP A 1 114 ? 6.893 -6.991 -27.568 1.00 53.62 114 ASP A CA 1
ATOM 918 C C . ASP A 1 114 ? 8.236 -6.216 -27.547 1.00 53.62 114 ASP A C 1
ATOM 920 O O . ASP A 1 114 ? 9.243 -6.680 -26.999 1.00 53.62 114 ASP A O 1
ATOM 924 N N . ASP A 1 115 ? 8.238 -4.975 -28.043 1.00 56.06 115 ASP A N 1
ATOM 925 C CA . ASP A 1 115 ? 9.420 -4.098 -28.081 1.00 56.06 115 ASP A CA 1
ATOM 926 C C . ASP A 1 115 ? 9.820 -3.514 -26.709 1.00 56.06 115 ASP A C 1
ATOM 928 O O . ASP A 1 115 ? 10.947 -3.046 -26.522 1.00 56.06 115 ASP A O 1
ATOM 932 N N . GLN A 1 116 ? 8.901 -3.507 -25.741 1.00 57.91 116 GLN A N 1
ATOM 933 C CA . GLN A 1 116 ? 9.120 -3.033 -24.369 1.00 57.91 116 GLN A CA 1
ATOM 934 C C . GLN A 1 116 ? 9.471 -4.180 -23.418 1.00 57.91 116 GLN A C 1
ATOM 936 O O . GLN A 1 116 ? 10.275 -3.977 -22.509 1.00 57.91 116 GLN A O 1
ATOM 941 N N . ALA A 1 117 ? 8.946 -5.388 -23.662 1.00 56.69 117 ALA A N 1
ATOM 942 C CA . ALA A 1 117 ? 9.317 -6.592 -22.915 1.00 56.69 117 ALA A CA 1
ATOM 943 C C . ALA A 1 117 ? 10.832 -6.837 -22.971 1.00 56.69 117 ALA A C 1
ATOM 945 O O . ALA A 1 117 ? 11.472 -7.014 -21.936 1.00 56.69 117 ALA A O 1
ATOM 946 N N . SER A 1 118 ? 11.405 -6.721 -24.172 1.00 56.88 118 SER A N 1
ATOM 947 C CA . SER A 1 118 ? 12.843 -6.868 -24.427 1.00 56.88 118 SER A CA 1
ATOM 948 C C . SER A 1 118 ? 13.685 -5.892 -23.589 1.00 56.88 118 SER A C 1
ATOM 950 O O . SER A 1 118 ? 14.704 -6.266 -23.017 1.00 56.88 118 SER A O 1
ATOM 952 N N . GLN A 1 119 ? 13.206 -4.654 -23.419 1.00 58.84 119 GLN A N 1
ATOM 953 C CA . GLN A 1 119 ? 13.909 -3.603 -22.675 1.00 58.84 119 GLN A CA 1
ATOM 954 C C . GLN A 1 119 ? 13.857 -3.775 -21.153 1.00 58.84 119 GLN A C 1
ATOM 956 O O . GLN A 1 119 ? 14.705 -3.212 -20.463 1.00 58.84 119 GLN A O 1
ATOM 961 N N . LEU A 1 120 ? 12.872 -4.515 -20.633 1.00 57.56 120 LEU A N 1
ATOM 962 C CA . LEU A 1 120 ? 12.792 -4.874 -19.214 1.00 57.56 120 LEU A CA 1
ATOM 963 C C . LEU A 1 120 ? 13.652 -6.098 -18.876 1.00 57.56 120 LEU A C 1
ATOM 965 O O . LEU A 1 120 ? 14.078 -6.230 -17.728 1.00 57.56 120 LEU A O 1
ATOM 969 N N . THR A 1 121 ? 13.897 -6.977 -19.855 1.00 55.66 121 THR A N 1
ATOM 970 C CA . THR A 1 121 ? 14.683 -8.214 -19.709 1.00 55.66 121 THR A CA 1
ATOM 971 C C . THR A 1 121 ? 16.156 -8.073 -20.083 1.00 55.66 121 THR A C 1
ATOM 973 O O . THR A 1 121 ? 16.947 -8.924 -19.699 1.00 55.66 121 THR A O 1
ATOM 976 N N . ASP A 1 122 ? 16.558 -7.003 -20.778 1.00 52.84 122 ASP A N 1
ATOM 977 C CA . ASP A 1 122 ? 17.937 -6.780 -21.259 1.00 52.84 122 ASP A CA 1
ATOM 978 C C . ASP A 1 122 ? 19.013 -6.666 -20.147 1.00 52.84 122 ASP A C 1
ATOM 980 O O . ASP A 1 122 ? 20.207 -6.567 -20.443 1.00 52.84 122 ASP A O 1
ATOM 984 N N . GLY A 1 123 ? 18.628 -6.731 -18.865 1.00 45.72 123 GLY A N 1
ATOM 985 C CA . GLY A 1 123 ? 19.545 -6.959 -17.738 1.00 45.72 123 GLY A CA 1
ATOM 986 C C . GLY A 1 123 ? 20.112 -8.386 -17.677 1.00 45.72 123 GLY A C 1
ATOM 987 O O . GLY A 1 123 ? 21.183 -8.601 -17.112 1.00 45.72 123 GLY A O 1
ATOM 988 N N . GLU A 1 124 ? 19.457 -9.349 -18.323 1.00 43.62 124 GLU A N 1
ATOM 989 C CA . GLU A 1 124 ? 19.989 -10.680 -18.580 1.00 43.62 124 GLU A CA 1
ATOM 990 C C . GLU A 1 124 ? 20.018 -10.884 -20.091 1.00 43.62 124 GLU A C 1
ATOM 992 O O . GLU A 1 124 ? 19.001 -11.149 -20.730 1.00 43.62 124 GLU A O 1
ATOM 997 N N . LYS A 1 125 ? 21.214 -10.792 -20.683 1.00 41.34 125 LYS A N 1
ATOM 998 C CA . LYS A 1 125 ? 21.467 -11.426 -21.977 1.00 41.34 125 LYS A CA 1
ATOM 999 C C . LYS A 1 125 ? 21.133 -12.907 -21.820 1.00 41.34 125 LYS A C 1
ATOM 1001 O O . LYS A 1 125 ? 21.984 -13.687 -21.399 1.00 41.34 125 LYS A O 1
ATOM 1006 N N . PHE A 1 126 ? 19.902 -13.284 -22.149 1.00 40.16 126 PHE A N 1
ATOM 1007 C CA . PHE A 1 126 ? 19.554 -14.664 -22.418 1.00 40.16 126 PHE A CA 1
ATOM 1008 C C . PHE A 1 126 ? 20.465 -15.099 -23.557 1.00 40.16 126 PHE A C 1
ATOM 1010 O O . PHE A 1 126 ? 20.343 -14.639 -24.694 1.00 40.16 126 PHE A O 1
ATOM 1017 N N . ASP A 1 127 ? 21.452 -15.907 -23.191 1.00 44.78 127 ASP A N 1
ATOM 1018 C CA . ASP A 1 127 ? 22.464 -16.477 -24.055 1.00 44.78 127 ASP A CA 1
ATOM 1019 C C . ASP A 1 127 ? 21.758 -17.323 -25.124 1.00 44.78 127 ASP A C 1
ATOM 1021 O O . ASP A 1 127 ? 21.521 -18.519 -24.963 1.00 44.78 127 ASP A O 1
ATOM 1025 N N . GLN A 1 128 ? 21.358 -16.689 -26.228 1.00 43.84 128 GLN A N 1
ATOM 1026 C CA . GLN A 1 128 ? 20.874 -17.372 -27.423 1.00 43.84 128 GLN A CA 1
ATOM 1027 C C . GLN A 1 128 ? 22.061 -17.964 -28.193 1.00 43.84 128 GLN A C 1
ATOM 1029 O O . GLN A 1 128 ? 22.234 -17.734 -29.387 1.00 43.84 128 GLN A O 1
ATOM 1034 N N . ASN A 1 129 ? 22.862 -18.788 -27.521 1.00 40.75 129 ASN A N 1
ATOM 1035 C CA . ASN A 1 129 ? 23.829 -19.679 -28.152 1.00 40.75 129 ASN A CA 1
ATOM 1036 C C . ASN A 1 129 ? 23.198 -21.036 -28.491 1.00 40.75 129 ASN A C 1
ATOM 1038 O O . ASN A 1 129 ? 23.813 -22.087 -28.334 1.00 40.75 129 ASN A O 1
ATOM 1042 N N . HIS A 1 130 ? 21.966 -21.033 -29.005 1.00 42.34 130 HIS A N 1
ATOM 1043 C CA . HIS A 1 130 ? 21.385 -22.174 -29.720 1.00 42.34 130 HIS A CA 1
ATOM 1044 C C . HIS A 1 130 ? 21.079 -21.780 -31.168 1.00 42.34 130 HIS A C 1
ATOM 1046 O O . HIS A 1 130 ? 19.954 -21.838 -31.654 1.00 42.34 130 HIS A O 1
ATOM 1052 N N . LYS A 1 131 ? 22.138 -21.389 -31.877 1.00 44.06 131 LYS A N 1
ATOM 1053 C CA . LYS A 1 131 ? 22.257 -21.605 -33.317 1.00 44.06 131 LYS A CA 1
ATOM 1054 C C . LYS A 1 131 ? 23.621 -22.219 -33.574 1.00 44.06 131 LYS A C 1
ATOM 1056 O O . LYS A 1 131 ? 24.606 -21.492 -33.635 1.00 44.06 131 LYS A O 1
ATOM 1061 N N . ASN A 1 132 ? 23.664 -23.546 -33.675 1.00 39.81 132 ASN A N 1
ATOM 1062 C CA . ASN A 1 132 ? 24.273 -24.278 -34.789 1.00 39.81 132 ASN A CA 1
ATOM 1063 C C . ASN A 1 132 ? 24.442 -25.766 -34.437 1.00 39.81 132 ASN A C 1
ATOM 1065 O O . ASN A 1 132 ? 25.183 -26.087 -33.512 1.00 39.81 132 ASN A O 1
ATOM 1069 N N . ILE A 1 133 ? 23.851 -26.601 -35.307 1.00 37.59 133 ILE A N 1
ATOM 1070 C CA . ILE A 1 133 ? 24.091 -28.040 -35.551 1.00 37.59 133 ILE A CA 1
ATOM 1071 C C . ILE A 1 133 ? 23.291 -29.007 -34.673 1.00 37.59 133 ILE A C 1
ATOM 1073 O O . ILE A 1 133 ? 23.552 -29.101 -33.458 1.00 37.59 133 ILE A O 1
#

Radius of gyration: 18.83 Å; chains: 1; bounding box: 46×40×56 Å

Sequence (133 aa):
MSRAQLLTHTINLNHLSPAPVGHCQLLLLIEVAQSHIATDIRTGFPQLMLADRRRLLEYVEDIYLTRTSQIKIDLSSLLSFIEEIKQELPSFVNQLEGIKLQSLSFDFFLDLYDDQASQLTDGEKFDQNHKNI